Protein AF-A0A7Y4VTN0-F1 (afdb_monomer_lite)

pLDDT: mean 82.16, std 18.13, range [35.09, 95.88]

Sequence (78 aa):
MIIQNNFAVKDETDSLENLIEEISVSLGGVLSHERIAQVVTEIASDYQNATVTSFVPIFIQRYAHERLGKEIQHNKAR

Secondary s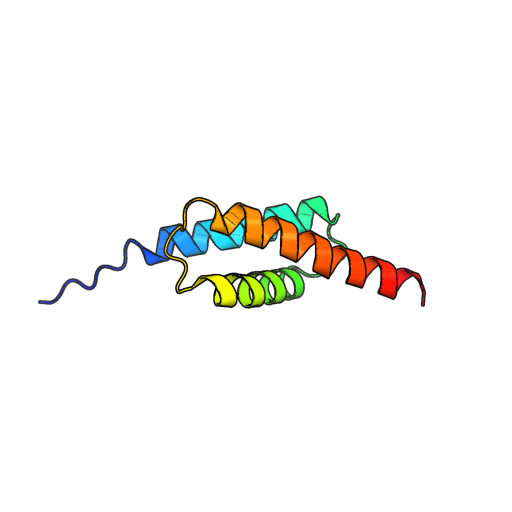tructure (DSSP, 8-state):
------SHHHHHHHHHHHHHHHHHHHTTT-S-HHHHHHHHHHHHHHTTT-S--TTHHHHHHHHHHHHHHHHHHHHHT-

Radius of gyration: 14.81 Å; chains: 1; bounding box: 28×38×44 Å

Foldseek 3Di:
DDPPPPPPVVVVVVLLLVLLVVLCVVVVVPDDSVVLSVQLVVQVVVCPPPPDCPCSSVVSSVVSCVVVVVVVVVVVVD

Structure (mmCIF, N/CA/C/O backbone):
data_AF-A0A7Y4VTN0-F1
#
_entry.id   AF-A0A7Y4VTN0-F1
#
loop_
_atom_site.group_PDB
_atom_site.id
_atom_site.type_symbol
_atom_site.label_atom_id
_atom_site.label_alt_id
_atom_site.label_comp_id
_atom_site.label_asym_id
_atom_site.label_entity_id
_atom_site.label_seq_id
_atom_site.pdbx_PDB_ins_code
_atom_site.Cartn_x
_atom_site.Cartn_y
_atom_site.Cartn_z
_atom_site.occupancy
_atom_site.B_iso_or_equiv
_atom_site.auth_seq_id
_atom_site.auth_comp_id
_atom_site.auth_asym_id
_atom_site.auth_atom_id
_atom_site.pdbx_PDB_model_num
ATOM 1 N N . MET A 1 1 ? -13.520 28.457 22.726 1.00 36.88 1 MET A N 1
ATOM 2 C CA . MET A 1 1 ? -12.265 28.205 21.992 1.00 36.88 1 MET A CA 1
ATOM 3 C C . MET A 1 1 ? -12.136 26.697 21.858 1.00 36.88 1 MET A C 1
ATOM 5 O O . MET A 1 1 ? -11.837 26.040 22.843 1.00 36.88 1 MET A O 1
ATOM 9 N N . ILE A 1 2 ? -12.531 26.138 20.713 1.00 35.09 2 ILE A N 1
ATOM 10 C CA . ILE A 1 2 ? -12.460 24.690 20.481 1.00 35.09 2 ILE A CA 1
ATOM 11 C C . ILE A 1 2 ? -11.043 24.413 19.990 1.00 35.09 2 ILE A C 1
ATOM 13 O O . ILE A 1 2 ? -10.692 24.802 18.880 1.00 35.09 2 ILE A O 1
ATOM 17 N N . ILE A 1 3 ? -10.217 23.810 20.842 1.00 45.06 3 ILE A N 1
ATOM 18 C CA . ILE A 1 3 ? -8.946 23.231 20.411 1.00 45.06 3 ILE A CA 1
ATOM 19 C C . ILE A 1 3 ? -9.330 21.989 19.608 1.00 45.06 3 ILE A C 1
ATOM 21 O O . ILE A 1 3 ? -9.775 20.991 20.171 1.00 45.06 3 ILE A O 1
ATOM 25 N N . GLN A 1 4 ? -9.261 22.088 18.282 1.00 44.62 4 GLN A N 1
ATOM 26 C CA . GLN A 1 4 ? -9.390 20.927 17.412 1.00 44.62 4 GLN A CA 1
ATOM 27 C C . GLN A 1 4 ? -8.182 20.019 17.672 1.00 44.62 4 GLN A C 1
ATOM 29 O O . GLN A 1 4 ? -7.034 20.430 17.510 1.00 44.62 4 GLN A O 1
ATOM 34 N N . ASN A 1 5 ? -8.457 18.801 18.143 1.00 42.25 5 ASN A N 1
ATOM 35 C CA . ASN A 1 5 ? -7.482 17.732 18.334 1.00 42.25 5 ASN A CA 1
ATOM 36 C C . ASN A 1 5 ? -6.841 17.371 16.985 1.00 42.25 5 ASN A C 1
ATOM 38 O O . ASN A 1 5 ? -7.344 16.524 16.255 1.00 42.25 5 ASN A O 1
ATOM 42 N N . ASN A 1 6 ? -5.713 18.006 16.675 1.00 39.84 6 ASN A N 1
ATOM 43 C CA . ASN A 1 6 ? -4.928 17.774 15.461 1.00 39.84 6 ASN A CA 1
ATOM 44 C C . ASN A 1 6 ? -3.774 16.772 15.674 1.00 39.84 6 ASN A C 1
ATOM 46 O O . ASN A 1 6 ? -2.860 16.704 14.858 1.00 39.84 6 ASN A O 1
ATOM 50 N N . PHE A 1 7 ? -3.768 16.039 16.795 1.00 37.16 7 PHE A N 1
ATOM 51 C CA . PHE A 1 7 ? -2.625 15.213 17.208 1.00 37.16 7 PHE A CA 1
ATOM 52 C C . PHE A 1 7 ? -2.708 13.750 16.733 1.00 37.16 7 PHE A C 1
ATOM 54 O O . PHE A 1 7 ? -1.672 13.138 16.527 1.00 37.16 7 PHE A O 1
ATOM 61 N N . ALA A 1 8 ? -3.909 13.205 16.494 1.00 41.75 8 ALA A N 1
ATOM 62 C CA . ALA A 1 8 ? -4.080 11.806 16.068 1.00 41.75 8 ALA A CA 1
ATOM 63 C C . ALA A 1 8 ? -3.832 11.582 14.564 1.00 41.75 8 ALA A C 1
ATOM 65 O O . ALA A 1 8 ? -3.353 10.529 14.168 1.00 41.75 8 ALA A O 1
ATOM 66 N N . VAL A 1 9 ? -4.104 12.590 13.728 1.00 45.50 9 VAL A N 1
ATOM 67 C CA . VAL A 1 9 ? -3.956 12.473 12.264 1.00 45.50 9 VAL A CA 1
ATOM 68 C C . VAL A 1 9 ? -2.487 12.350 11.856 1.00 45.50 9 VAL A C 1
ATOM 70 O O . VAL A 1 9 ? -2.176 11.662 10.894 1.00 45.50 9 VAL A O 1
ATOM 73 N N . LYS A 1 10 ? -1.582 12.992 12.607 1.00 44.41 10 LYS A N 1
ATOM 74 C CA . LYS A 1 10 ? -0.148 13.036 12.295 1.00 44.41 10 LYS A CA 1
ATOM 75 C C . LYS A 1 10 ? 0.519 11.660 12.407 1.00 44.41 10 LYS A C 1
ATOM 77 O O . LYS A 1 10 ? 1.301 11.301 11.538 1.00 44.41 10 LYS A O 1
ATOM 82 N N . ASP A 1 11 ? 0.145 10.897 13.434 1.00 57.56 11 ASP A N 1
ATOM 83 C CA . ASP A 1 11 ? 0.677 9.556 13.719 1.00 57.56 11 ASP A CA 1
ATOM 84 C C . ASP A 1 11 ? 0.271 8.548 12.624 1.00 57.56 11 ASP A C 1
ATOM 86 O O . ASP A 1 11 ? 1.073 7.743 12.156 1.00 57.56 11 ASP A O 1
ATOM 90 N N . GLU A 1 12 ? -0.970 8.649 12.136 1.00 58.62 12 GLU A N 1
ATOM 91 C CA . GLU A 1 12 ? -1.479 7.782 11.067 1.00 58.62 12 GLU A CA 1
ATOM 92 C C . GLU A 1 12 ? -0.893 8.132 9.690 1.00 58.62 12 GLU A C 1
ATOM 94 O O . GLU A 1 12 ? -0.572 7.227 8.916 1.00 58.62 12 GLU A O 1
ATOM 99 N N . THR A 1 13 ? -0.696 9.421 9.378 1.00 61.12 13 THR A N 1
ATOM 100 C CA . THR A 1 13 ? -0.036 9.834 8.125 1.00 61.12 13 THR A CA 1
ATOM 101 C C . THR A 1 13 ? 1.441 9.462 8.093 1.00 61.12 13 THR A C 1
ATOM 103 O O . THR A 1 13 ? 1.910 8.978 7.065 1.00 61.12 13 THR A O 1
ATOM 106 N N . ASP A 1 14 ? 2.158 9.615 9.211 1.00 69.69 14 ASP A N 1
ATOM 107 C CA . ASP A 1 14 ? 3.561 9.201 9.305 1.00 69.69 14 ASP A CA 1
ATOM 108 C C . ASP A 1 14 ? 3.672 7.665 9.188 1.00 69.69 14 ASP A C 1
ATOM 110 O O . ASP A 1 14 ? 4.591 7.145 8.555 1.00 69.69 14 ASP A O 1
ATOM 114 N N . SER A 1 15 ? 2.693 6.919 9.718 1.00 77.75 15 SER A N 1
ATOM 115 C CA . SER A 1 15 ? 2.625 5.458 9.582 1.00 77.75 15 SER A CA 1
ATOM 116 C C . SER A 1 15 ? 2.383 4.993 8.139 1.00 77.75 15 SER A C 1
ATOM 118 O O . SER A 1 15 ? 2.997 4.014 7.712 1.00 77.75 15 SER A O 1
ATOM 120 N N . LEU A 1 16 ? 1.526 5.684 7.382 1.00 82.25 16 LEU A N 1
ATOM 121 C CA . LEU A 1 16 ? 1.250 5.371 5.976 1.00 82.25 16 LEU A CA 1
ATOM 122 C C . LEU A 1 16 ? 2.434 5.697 5.063 1.00 82.25 16 LEU A C 1
ATOM 124 O O . LEU A 1 16 ? 2.766 4.886 4.202 1.00 82.25 16 LEU A O 1
ATOM 128 N N . GLU A 1 17 ? 3.092 6.838 5.265 1.00 87.81 17 GLU A N 1
ATOM 129 C CA . GLU A 1 17 ? 4.261 7.224 4.466 1.00 87.81 17 GLU A CA 1
ATOM 130 C C . GLU A 1 17 ? 5.420 6.236 4.665 1.00 87.81 17 GLU A C 1
ATOM 132 O O . GLU A 1 17 ? 6.011 5.764 3.692 1.00 87.81 17 GLU A O 1
ATOM 137 N N . ASN A 1 18 ? 5.676 5.828 5.916 1.00 90.00 18 ASN A N 1
ATOM 138 C CA . ASN A 1 18 ? 6.659 4.786 6.224 1.00 90.00 18 ASN A CA 1
ATOM 139 C C . ASN A 1 18 ? 6.312 3.458 5.533 1.00 90.00 18 ASN A C 1
ATOM 141 O O . ASN A 1 18 ? 7.190 2.798 4.980 1.00 90.00 18 ASN A O 1
ATOM 145 N N . LEU A 1 19 ? 5.030 3.083 5.511 1.00 90.50 19 LEU A N 1
ATOM 146 C CA . LEU A 1 19 ? 4.577 1.865 4.843 1.00 90.50 19 LEU A CA 1
ATOM 147 C C . LEU A 1 19 ? 4.783 1.924 3.320 1.00 90.50 19 LEU A C 1
ATOM 149 O O . LEU A 1 19 ? 5.181 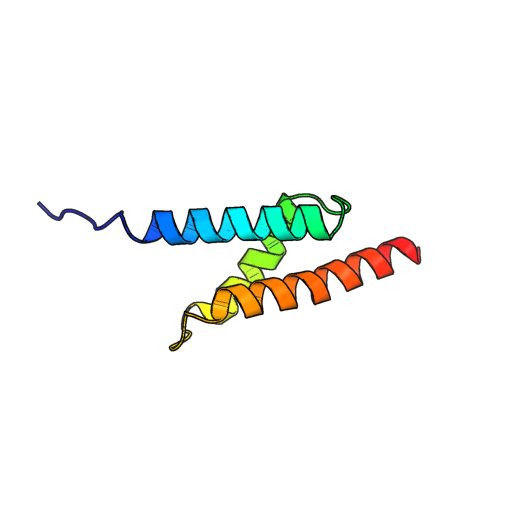0.930 2.711 1.00 90.50 19 LEU A O 1
ATOM 153 N N . ILE A 1 20 ? 4.525 3.077 2.696 1.00 93.56 20 ILE A N 1
ATOM 154 C CA . ILE A 1 20 ? 4.753 3.288 1.260 1.00 93.56 20 ILE A CA 1
ATOM 155 C C . ILE A 1 20 ? 6.246 3.143 0.939 1.00 93.56 20 ILE A C 1
ATOM 157 O O . ILE A 1 20 ? 6.592 2.438 -0.013 1.00 93.56 20 ILE A O 1
ATOM 161 N N . GLU A 1 21 ? 7.121 3.742 1.749 1.00 93.25 21 GLU A N 1
ATOM 162 C CA . GLU A 1 21 ? 8.575 3.637 1.589 1.00 93.25 21 GLU A CA 1
ATOM 163 C C . GLU A 1 21 ? 9.062 2.186 1.739 1.00 93.25 21 GLU A C 1
ATOM 165 O O . GLU A 1 21 ? 9.801 1.684 0.889 1.00 93.25 21 GLU A O 1
ATOM 170 N N . GLU A 1 22 ? 8.592 1.458 2.758 1.00 92.62 22 GLU A N 1
ATOM 171 C CA . GLU A 1 22 ? 8.922 0.039 2.950 1.00 92.62 22 GLU A CA 1
ATOM 172 C C . GLU A 1 22 ? 8.532 -0.818 1.738 1.00 92.62 22 GLU A C 1
ATOM 174 O O . GLU A 1 22 ? 9.320 -1.647 1.264 1.00 92.62 22 GLU A O 1
ATOM 179 N N . ILE A 1 23 ? 7.324 -0.607 1.206 1.00 93.44 23 ILE A N 1
ATOM 180 C CA . ILE A 1 23 ? 6.836 -1.319 0.020 1.00 93.44 23 ILE A CA 1
ATOM 181 C C . ILE A 1 23 ? 7.685 -0.950 -1.203 1.00 93.44 23 ILE A C 1
ATOM 183 O O . ILE A 1 23 ? 8.061 -1.838 -1.972 1.00 93.44 23 ILE A O 1
ATOM 187 N N . SER A 1 24 ? 8.023 0.330 -1.376 1.00 94.12 24 SER A N 1
ATOM 188 C CA . SER A 1 24 ? 8.871 0.822 -2.469 1.00 94.12 24 SER A CA 1
ATOM 189 C C . SER A 1 24 ? 10.239 0.140 -2.481 1.00 94.12 24 SER A C 1
ATOM 191 O O . SER A 1 24 ? 10.645 -0.434 -3.501 1.00 94.12 24 SER A O 1
ATOM 193 N N . VAL A 1 25 ? 10.909 0.100 -1.325 1.00 93.62 25 VAL A N 1
ATOM 194 C CA . VAL A 1 25 ? 12.203 -0.571 -1.150 1.00 93.62 25 VAL A CA 1
ATOM 195 C C . VAL A 1 25 ? 12.083 -2.071 -1.416 1.00 93.62 25 VAL A C 1
ATOM 197 O O . VAL A 1 25 ? 12.887 -2.637 -2.158 1.00 93.62 25 VAL A O 1
ATOM 200 N N . SER A 1 26 ? 11.063 -2.727 -0.861 1.00 91.62 26 SER A N 1
ATOM 201 C CA . SER A 1 26 ? 10.867 -4.171 -1.020 1.00 91.62 26 SER A CA 1
ATOM 202 C C . SER A 1 26 ? 10.546 -4.577 -2.468 1.00 91.62 26 SER A C 1
ATOM 204 O O . SER A 1 26 ? 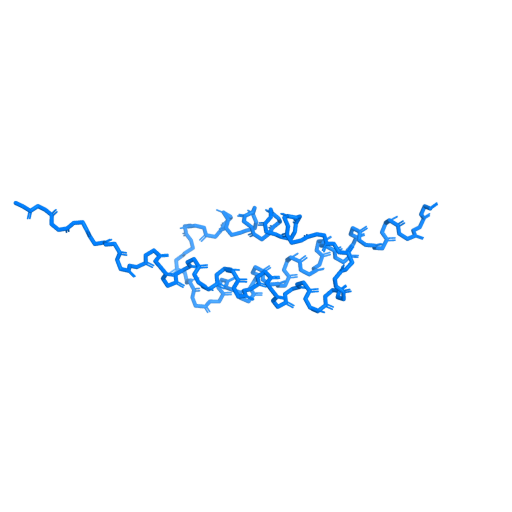10.980 -5.638 -2.924 1.00 91.62 26 SER A O 1
ATOM 206 N N . LEU A 1 27 ? 9.860 -3.720 -3.231 1.00 90.81 27 LEU A N 1
ATOM 207 C CA . LEU A 1 27 ? 9.616 -3.910 -4.665 1.00 90.81 27 LEU A CA 1
ATOM 208 C C . LEU A 1 27 ? 10.803 -3.486 -5.549 1.00 90.81 27 LEU A C 1
ATOM 210 O O . LEU A 1 27 ? 10.715 -3.587 -6.774 1.00 90.81 27 LEU A O 1
ATOM 214 N N . GLY A 1 28 ? 11.911 -3.030 -4.957 1.00 89.56 28 GLY A N 1
ATOM 215 C CA . GLY A 1 28 ? 13.128 -2.637 -5.665 1.00 89.56 28 GLY A CA 1
ATOM 216 C C . GLY A 1 28 ? 12.990 -1.347 -6.476 1.00 89.56 28 GLY A C 1
ATOM 217 O O . GLY A 1 28 ? 13.679 -1.200 -7.483 1.00 89.56 28 GLY A O 1
ATOM 218 N N . GLY A 1 29 ? 12.075 -0.448 -6.095 1.00 86.88 29 GLY A N 1
ATOM 219 C CA . GLY A 1 29 ? 11.870 0.839 -6.771 1.00 86.88 29 GLY A CA 1
ATOM 220 C C . GLY A 1 29 ? 11.344 0.734 -8.209 1.00 86.88 29 GLY A C 1
ATOM 221 O O . GLY A 1 2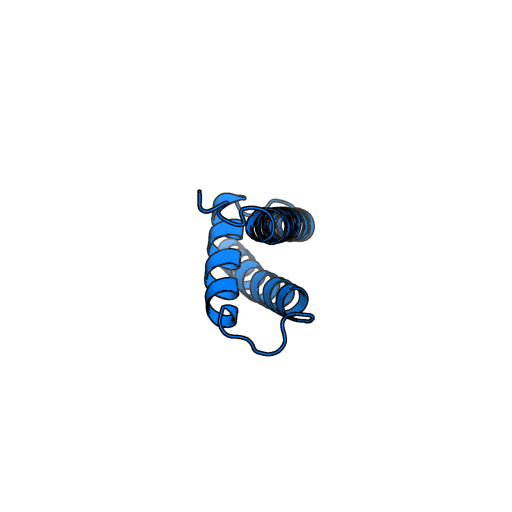9 ? 11.501 1.662 -8.996 1.00 86.88 29 GLY A O 1
ATOM 222 N N . VAL A 1 30 ? 10.748 -0.404 -8.582 1.00 90.81 30 VAL A N 1
ATOM 223 C CA . VAL A 1 30 ? 10.248 -0.654 -9.949 1.00 90.81 30 VAL A CA 1
ATOM 224 C C . VAL A 1 30 ? 9.028 0.210 -10.289 1.00 90.81 30 VAL A C 1
ATOM 226 O O . VAL A 1 30 ? 8.801 0.530 -11.455 1.00 90.81 30 VAL A O 1
ATOM 229 N N . LEU A 1 31 ? 8.230 0.569 -9.283 1.00 91.75 31 LEU A N 1
ATOM 230 C CA . LEU A 1 31 ? 7.045 1.414 -9.422 1.00 91.75 31 LEU A CA 1
ATOM 231 C C . LEU A 1 31 ? 7.303 2.781 -8.788 1.00 91.75 31 LEU A C 1
ATOM 233 O O . LEU A 1 31 ? 8.075 2.890 -7.838 1.00 91.75 31 LEU A O 1
ATOM 237 N N . SER A 1 32 ? 6.642 3.820 -9.303 1.00 93.50 32 SER A N 1
ATOM 238 C CA . SER A 1 32 ? 6.734 5.158 -8.720 1.00 93.50 32 SER A CA 1
ATOM 239 C C . SER A 1 32 ? 6.082 5.205 -7.338 1.00 93.50 32 SER A C 1
ATOM 241 O O . SER A 1 32 ? 5.079 4.533 -7.087 1.00 93.50 32 SER A O 1
ATOM 243 N N . HIS A 1 33 ? 6.610 6.066 -6.466 1.00 92.75 33 HIS A N 1
ATOM 244 C CA . HIS A 1 33 ? 6.052 6.306 -5.131 1.00 92.75 33 HIS A CA 1
ATOM 245 C C . HIS A 1 33 ? 4.568 6.676 -5.184 1.00 92.75 33 HIS A C 1
ATOM 247 O O . HIS A 1 33 ? 3.766 6.132 -4.439 1.00 92.75 33 HIS A O 1
ATOM 253 N N . GLU A 1 34 ? 4.182 7.522 -6.144 1.00 94.06 34 GLU A N 1
ATOM 254 C CA . GLU A 1 34 ? 2.789 7.917 -6.384 1.00 94.06 34 GLU A CA 1
ATOM 255 C C . GLU A 1 34 ? 1.879 6.710 -6.648 1.00 94.06 34 GLU A C 1
ATOM 257 O O . GLU A 1 34 ? 0.785 6.616 -6.090 1.00 94.06 34 GLU A O 1
ATOM 262 N N . ARG A 1 35 ? 2.339 5.743 -7.454 1.00 94.62 35 ARG A N 1
ATOM 263 C CA . ARG A 1 3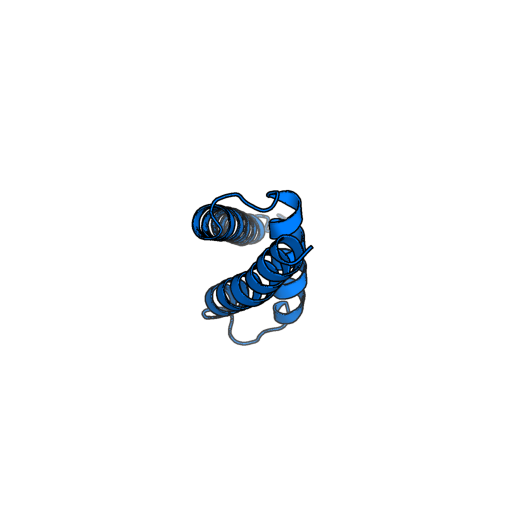5 ? 1.555 4.544 -7.761 1.00 94.62 35 ARG A CA 1
ATOM 264 C C . ARG A 1 35 ? 1.382 3.657 -6.531 1.00 94.62 35 ARG A C 1
ATOM 266 O O . ARG A 1 35 ? 0.301 3.107 -6.318 1.00 94.62 35 ARG A O 1
ATOM 273 N N . ILE A 1 36 ? 2.434 3.524 -5.729 1.00 95.56 36 ILE A N 1
ATOM 274 C CA . ILE A 1 36 ? 2.401 2.756 -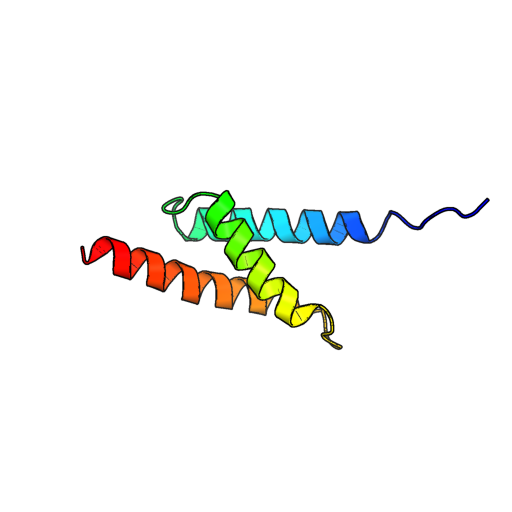4.482 1.00 95.56 36 ILE A CA 1
ATOM 275 C C . ILE A 1 36 ? 1.457 3.437 -3.487 1.00 95.56 36 ILE A C 1
ATOM 277 O O . ILE A 1 36 ? 0.552 2.781 -2.976 1.00 95.56 36 ILE A O 1
ATOM 281 N N . ALA A 1 37 ? 1.593 4.750 -3.290 1.00 95.06 37 ALA A N 1
ATOM 282 C CA . ALA A 1 37 ? 0.735 5.557 -2.427 1.00 95.06 37 ALA A CA 1
ATOM 283 C C . ALA A 1 37 ? -0.744 5.446 -2.815 1.00 95.06 37 ALA A C 1
ATOM 285 O O . ALA A 1 37 ? -1.600 5.265 -1.947 1.00 95.06 37 ALA A O 1
ATOM 286 N N . GLN A 1 38 ? -1.047 5.476 -4.116 1.00 95.31 38 GLN A N 1
ATOM 287 C CA . GLN A 1 38 ? -2.404 5.283 -4.616 1.00 95.31 38 GLN A CA 1
ATOM 288 C C . GLN A 1 38 ? -2.965 3.918 -4.192 1.00 95.31 38 GLN A C 1
ATOM 290 O O . GLN A 1 38 ? -4.055 3.847 -3.630 1.00 95.31 38 GLN A O 1
ATOM 295 N N . VAL A 1 39 ? -2.221 2.831 -4.423 1.00 95.62 39 VAL A N 1
ATOM 296 C CA . VAL A 1 39 ? -2.678 1.475 -4.081 1.00 95.62 39 VAL A CA 1
ATOM 297 C C . VAL A 1 39 ? -2.816 1.288 -2.572 1.00 95.62 39 VAL A C 1
ATOM 299 O O . VAL A 1 39 ? -3.804 0.712 -2.121 1.00 95.62 39 VAL A O 1
ATOM 302 N N . VAL A 1 40 ? -1.862 1.790 -1.791 1.00 94.44 40 VAL A N 1
ATOM 303 C CA . VAL A 1 40 ? -1.904 1.742 -0.325 1.00 94.44 40 VAL A CA 1
ATOM 304 C C . VAL A 1 40 ? -3.121 2.503 0.207 1.00 94.44 40 VAL A C 1
ATOM 306 O O . VAL A 1 40 ? -3.842 1.970 1.046 1.00 94.44 40 VAL A O 1
ATOM 309 N N . THR A 1 41 ? -3.404 3.698 -0.320 1.00 93.12 41 THR A N 1
ATOM 310 C CA . THR A 1 41 ? -4.564 4.514 0.083 1.00 93.12 41 THR A CA 1
ATOM 311 C C . THR A 1 41 ? -5.888 3.850 -0.289 1.00 93.12 41 THR A C 1
ATOM 313 O O . THR A 1 41 ? -6.810 3.820 0.526 1.00 93.12 41 THR A O 1
ATOM 316 N N . GLU A 1 42 ? -5.983 3.274 -1.493 1.00 94.62 42 GLU A N 1
ATOM 317 C CA . GLU A 1 42 ? -7.155 2.497 -1.916 1.00 94.62 42 GLU A CA 1
ATOM 318 C C . GLU A 1 42 ? -7.429 1.353 -0.929 1.00 94.62 42 GLU A C 1
ATOM 320 O O . GLU A 1 42 ? -8.544 1.231 -0.432 1.00 94.62 42 GLU A O 1
ATOM 325 N N . ILE A 1 43 ? -6.406 0.567 -0.577 1.00 94.25 43 ILE A N 1
ATOM 326 C CA . ILE A 1 43 ? -6.552 -0.554 0.363 1.00 94.25 43 ILE A CA 1
ATOM 327 C C . ILE A 1 43 ? -6.885 -0.050 1.773 1.00 94.25 43 ILE A C 1
ATOM 329 O O . ILE A 1 43 ? -7.753 -0.611 2.433 1.00 94.25 43 ILE A O 1
ATOM 333 N N . ALA A 1 44 ? -6.235 1.014 2.249 1.00 91.50 44 ALA A N 1
ATOM 334 C CA . ALA A 1 44 ? -6.503 1.586 3.568 1.00 91.50 44 ALA A CA 1
ATOM 335 C C . ALA A 1 44 ? -7.964 2.044 3.720 1.00 91.50 44 ALA A C 1
ATOM 337 O O . ALA A 1 44 ? -8.547 1.896 4.796 1.00 91.50 44 ALA A O 1
ATOM 338 N N . SER A 1 45 ? -8.579 2.533 2.637 1.00 91.50 45 SER A N 1
ATOM 339 C CA . SER A 1 45 ? -9.982 2.963 2.636 1.00 91.50 45 SER A CA 1
ATOM 340 C C . SER A 1 45 ? -10.967 1.826 2.949 1.00 91.50 45 SER A C 1
ATOM 342 O O . SER A 1 45 ? -11.993 2.070 3.590 1.00 91.50 45 SER A O 1
ATOM 344 N N . ASP A 1 46 ? -10.615 0.576 2.623 1.00 92.06 46 ASP A N 1
ATOM 345 C CA . ASP A 1 46 ? -11.414 -0.608 2.963 1.00 92.06 46 ASP A CA 1
ATOM 346 C C . ASP A 1 46 ? -11.425 -0.888 4.478 1.00 92.06 46 ASP A C 1
ATOM 348 O O . ASP A 1 46 ? -12.344 -1.527 4.997 1.00 92.06 46 ASP A O 1
ATOM 352 N N . TYR A 1 47 ? -10.431 -0.377 5.213 1.00 89.06 47 TYR A N 1
ATOM 353 C CA . TYR A 1 47 ? -10.259 -0.590 6.652 1.00 89.06 47 TYR A CA 1
ATOM 354 C C . TYR A 1 47 ? -10.659 0.610 7.516 1.00 89.06 47 TYR A C 1
ATOM 356 O O . TYR A 1 47 ? -10.557 0.523 8.739 1.00 89.06 47 TYR A O 1
ATOM 364 N N . GLN A 1 48 ? -11.178 1.696 6.933 1.00 87.12 48 GLN A N 1
ATOM 365 C CA . GLN A 1 48 ? -11.522 2.924 7.672 1.00 87.12 48 GLN A CA 1
ATOM 366 C C . GLN A 1 48 ? -12.513 2.704 8.836 1.00 87.12 48 GLN A C 1
ATOM 368 O O . GLN A 1 48 ? -12.515 3.453 9.806 1.00 87.12 48 GLN A O 1
ATOM 373 N N . ASN A 1 49 ? -13.350 1.662 8.747 1.00 87.81 49 ASN A N 1
ATOM 374 C CA . ASN A 1 49 ? -14.354 1.305 9.758 1.00 87.81 49 ASN A CA 1
ATOM 375 C C . ASN A 1 49 ? -13.992 0.019 10.525 1.00 87.81 49 ASN A C 1
ATOM 377 O O . ASN A 1 49 ? -14.857 -0.592 11.158 1.00 87.81 49 ASN A O 1
ATOM 381 N N . ALA A 1 50 ? -12.744 -0.448 10.434 1.00 87.25 50 ALA A N 1
ATOM 382 C CA . ALA A 1 50 ? -12.316 -1.670 11.097 1.00 87.25 50 ALA A CA 1
ATOM 383 C C . ALA A 1 50 ? -12.366 -1.505 12.623 1.00 87.25 50 ALA A C 1
ATOM 385 O O . ALA A 1 50 ? -11.735 -0.622 13.195 1.00 87.25 50 ALA A O 1
ATOM 386 N N . THR A 1 51 ? -13.081 -2.403 13.305 1.00 87.00 51 THR A N 1
ATOM 387 C CA . THR A 1 51 ? -13.159 -2.401 14.776 1.00 87.00 51 THR A CA 1
ATOM 388 C C . THR A 1 51 ? -11.821 -2.764 15.431 1.00 87.00 51 THR A C 1
ATOM 390 O O . THR A 1 51 ? -11.551 -2.353 16.554 1.00 87.00 51 THR A O 1
ATOM 393 N N . VAL A 1 52 ? -10.974 -3.531 14.735 1.00 87.75 52 VAL A N 1
ATOM 394 C CA . VAL A 1 52 ? -9.640 -3.933 15.201 1.00 87.75 52 VAL A CA 1
ATOM 395 C C . VAL A 1 52 ? -8.589 -3.300 14.296 1.00 87.75 52 VAL A C 1
ATOM 397 O O . VAL A 1 52 ? -8.394 -3.748 13.169 1.00 87.75 52 VAL A O 1
ATOM 400 N N . THR A 1 53 ? -7.895 -2.278 14.798 1.00 85.75 53 THR A N 1
ATOM 401 C CA . THR A 1 53 ? -6.920 -1.491 14.022 1.00 85.75 53 THR A CA 1
ATOM 402 C C . THR A 1 53 ? -5.483 -2.003 14.140 1.00 85.75 53 THR A C 1
ATOM 404 O O . THR A 1 53 ? -4.683 -1.786 13.237 1.00 85.75 53 THR A O 1
ATOM 407 N N . SER A 1 54 ? -5.150 -2.763 15.190 1.00 86.00 54 SER A N 1
ATOM 408 C CA . SER A 1 54 ? -3.773 -3.215 15.471 1.00 86.00 54 SER A CA 1
ATOM 409 C C . SER A 1 54 ? -3.141 -4.082 14.373 1.00 86.00 54 SER A C 1
ATOM 411 O O . SER A 1 54 ? -1.921 -4.161 14.289 1.00 86.00 54 SER A O 1
ATOM 413 N N . PHE A 1 55 ? -3.954 -4.735 13.538 1.00 87.00 55 PHE A N 1
ATOM 414 C CA . PHE A 1 55 ? -3.485 -5.586 12.435 1.00 87.00 55 PHE A CA 1
ATOM 415 C C . PHE A 1 55 ? -3.669 -4.949 11.054 1.00 87.00 55 PHE A C 1
ATOM 417 O O . PHE A 1 55 ? -3.207 -5.509 10.061 1.00 87.00 55 PHE A O 1
ATOM 424 N N . VAL A 1 56 ? -4.331 -3.791 10.973 1.00 89.56 56 VAL A N 1
ATOM 425 C CA . VAL A 1 56 ? -4.629 -3.115 9.703 1.00 89.56 56 VAL A CA 1
ATOM 426 C C . VAL A 1 56 ? -3.359 -2.828 8.893 1.00 89.56 56 VAL A C 1
ATOM 428 O O . VAL A 1 56 ? -3.349 -3.192 7.717 1.00 89.56 56 VAL A O 1
ATOM 431 N N . PRO A 1 57 ? -2.254 -2.316 9.477 1.00 88.69 57 PRO A N 1
ATOM 432 C CA . PRO A 1 57 ? -1.023 -2.084 8.719 1.00 88.69 57 PRO A CA 1
ATOM 433 C C . PRO A 1 57 ? -0.474 -3.350 8.045 1.00 88.69 57 PRO A C 1
ATOM 435 O O . PRO A 1 57 ? -0.098 -3.316 6.877 1.00 88.69 57 PRO A O 1
ATOM 438 N N . ILE A 1 58 ? -0.510 -4.494 8.741 1.00 90.31 58 ILE A N 1
ATOM 439 C CA . ILE A 1 58 ? -0.026 -5.785 8.223 1.00 90.31 58 ILE A CA 1
ATOM 440 C C . ILE A 1 58 ? -0.868 -6.234 7.023 1.00 90.31 58 ILE A C 1
ATOM 442 O O . ILE A 1 58 ? -0.336 -6.737 6.030 1.00 90.31 58 ILE A O 1
ATOM 446 N N . PHE A 1 59 ? -2.189 -6.049 7.095 1.00 92.00 59 PHE A N 1
ATOM 447 C CA . PHE A 1 59 ? -3.078 -6.376 5.983 1.00 92.00 59 PHE A CA 1
ATOM 448 C C . PHE A 1 59 ? -2.847 -5.460 4.786 1.00 92.00 59 PHE A C 1
ATOM 450 O O . PHE A 1 59 ? -2.700 -5.966 3.673 1.00 92.00 59 PHE A O 1
ATOM 457 N N . ILE A 1 60 ? -2.754 -4.146 5.010 1.00 92.75 60 ILE A N 1
ATOM 458 C CA . ILE A 1 60 ? -2.479 -3.177 3.944 1.00 92.75 60 ILE A CA 1
ATOM 459 C C . ILE A 1 60 ? -1.162 -3.529 3.246 1.00 92.75 60 ILE A C 1
ATOM 461 O O . ILE A 1 60 ? -1.141 -3.654 2.022 1.00 92.75 60 ILE A O 1
ATOM 465 N N . GLN A 1 61 ? -0.095 -3.778 4.013 1.00 93.19 61 GLN A N 1
ATOM 466 C CA . GLN A 1 61 ? 1.213 -4.162 3.483 1.00 93.19 61 GLN A CA 1
ATOM 467 C C . GLN A 1 61 ? 1.117 -5.397 2.585 1.00 93.19 61 GLN A C 1
ATOM 469 O O . GLN A 1 61 ? 1.551 -5.380 1.431 1.00 93.19 61 GLN A O 1
ATOM 474 N N . ARG A 1 62 ? 0.501 -6.472 3.090 1.00 95.25 62 ARG A N 1
ATOM 475 C CA . ARG A 1 62 ? 0.366 -7.731 2.354 1.00 95.25 62 ARG A CA 1
ATOM 476 C C . ARG A 1 62 ? -0.421 -7.554 1.056 1.00 95.25 62 ARG A C 1
ATOM 478 O O . ARG A 1 62 ? 0.029 -8.014 0.007 1.00 95.25 62 ARG A O 1
ATOM 485 N N . TYR A 1 63 ? -1.571 -6.886 1.108 1.00 95.69 63 TYR A N 1
ATOM 486 C CA . TYR A 1 63 ? -2.400 -6.687 -0.080 1.00 95.69 63 TYR A CA 1
ATOM 487 C C . TYR A 1 63 ? -1.734 -5.775 -1.108 1.00 95.69 63 TYR A C 1
ATOM 489 O O . TYR A 1 63 ? -1.818 -6.053 -2.308 1.00 95.69 63 TYR A O 1
ATOM 497 N N . ALA A 1 64 ? -1.026 -4.736 -0.663 1.00 95.88 64 ALA A N 1
ATOM 498 C CA . ALA A 1 64 ? -0.263 -3.872 -1.551 1.00 95.88 64 ALA A CA 1
ATOM 499 C C . ALA A 1 64 ? 0.827 -4.671 -2.281 1.00 95.88 64 ALA A C 1
ATOM 501 O O . ALA A 1 64 ? 0.901 -4.614 -3.509 1.00 95.88 64 ALA A O 1
ATOM 502 N N . HIS A 1 65 ? 1.596 -5.501 -1.567 1.00 94.94 65 HIS A N 1
ATOM 503 C CA . HIS A 1 65 ? 2.598 -6.383 -2.175 1.00 94.94 65 HIS A CA 1
ATOM 504 C C . HIS A 1 65 ? 2.008 -7.354 -3.196 1.00 94.94 65 HIS A C 1
ATOM 506 O O . HIS A 1 65 ? 2.544 -7.495 -4.297 1.00 94.94 65 HIS A O 1
ATOM 512 N N . GLU A 1 66 ? 0.902 -8.018 -2.862 1.00 95.75 66 GLU A N 1
ATOM 513 C CA . GLU A 1 66 ? 0.258 -8.966 -3.771 1.00 95.75 66 GLU A CA 1
ATOM 514 C C . GLU A 1 66 ? -0.260 -8.274 -5.043 1.00 95.75 66 GLU A C 1
ATOM 516 O O . GLU A 1 66 ? -0.108 -8.807 -6.146 1.00 95.75 66 GLU A O 1
ATOM 521 N N . ARG A 1 67 ? -0.857 -7.082 -4.914 1.00 95.38 67 ARG A N 1
ATOM 522 C CA . ARG A 1 67 ? -1.419 -6.328 -6.044 1.00 95.38 67 ARG A CA 1
ATOM 523 C C . ARG A 1 67 ? -0.327 -5.733 -6.933 1.00 95.38 67 ARG A C 1
ATOM 525 O O . ARG A 1 67 ? -0.340 -5.964 -8.142 1.00 95.38 67 ARG A O 1
ATOM 532 N N . LEU A 1 68 ? 0.638 -5.031 -6.343 1.00 95.50 68 LEU A N 1
ATOM 533 C CA . LEU A 1 68 ? 1.747 -4.396 -7.062 1.00 95.50 68 LEU A CA 1
ATOM 534 C C . LEU A 1 68 ? 2.705 -5.438 -7.660 1.00 95.50 68 LEU A C 1
ATOM 536 O O . LEU A 1 68 ? 3.186 -5.275 -8.780 1.00 95.50 68 LEU A O 1
ATOM 540 N N . GLY A 1 69 ? 2.927 -6.561 -6.970 1.00 93.06 69 GLY A N 1
ATOM 541 C CA . GLY A 1 69 ? 3.728 -7.672 -7.484 1.00 93.06 69 GLY A CA 1
ATOM 542 C C . GLY A 1 69 ? 3.145 -8.279 -8.764 1.00 93.06 69 GLY A C 1
ATOM 543 O O . GLY A 1 69 ? 3.884 -8.535 -9.717 1.00 93.06 69 GLY A O 1
ATOM 544 N N . LYS A 1 70 ? 1.816 -8.446 -8.833 1.00 92.81 70 LYS A N 1
ATOM 545 C CA . LYS A 1 70 ? 1.122 -8.888 -10.058 1.00 92.81 70 LYS A CA 1
ATOM 546 C C . LYS A 1 70 ? 1.239 -7.862 -11.188 1.00 92.81 70 LYS A C 1
ATOM 548 O O . LYS A 1 70 ? 1.439 -8.255 -12.334 1.00 92.81 70 LYS A O 1
ATOM 553 N N . GLU A 1 71 ? 1.151 -6.569 -10.874 1.00 91.56 71 GLU A N 1
ATOM 554 C CA . GLU A 1 71 ? 1.320 -5.478 -11.847 1.00 91.56 71 GLU A CA 1
ATOM 555 C C . GLU A 1 71 ? 2.725 -5.500 -12.474 1.00 91.56 71 GLU A C 1
ATOM 557 O O . GLU A 1 71 ? 2.863 -5.483 -13.698 1.00 91.56 71 GLU A O 1
ATOM 562 N N . ILE A 1 72 ? 3.769 -5.665 -11.653 1.00 90.38 72 ILE A N 1
ATOM 563 C CA . ILE A 1 72 ? 5.157 -5.796 -12.123 1.00 90.38 72 ILE A CA 1
ATOM 564 C C . ILE A 1 72 ? 5.328 -7.032 -13.014 1.00 90.38 72 ILE A C 1
ATOM 566 O O . ILE A 1 72 ? 5.968 -6.955 -14.063 1.00 90.38 72 ILE A O 1
ATOM 570 N N . GLN A 1 73 ? 4.768 -8.178 -12.618 1.00 89.31 73 GLN A N 1
ATOM 571 C CA . GLN A 1 73 ? 4.837 -9.403 -13.421 1.00 89.31 73 GLN A CA 1
ATOM 572 C C . GLN A 1 73 ? 4.129 -9.244 -14.772 1.00 89.31 73 GLN A C 1
ATOM 574 O O . GLN A 1 73 ? 4.660 -9.687 -15.787 1.00 89.31 73 GLN A O 1
ATOM 579 N N . HIS A 1 74 ? 2.972 -8.574 -14.803 1.00 84.44 74 HIS A N 1
ATOM 580 C CA . HIS A 1 74 ? 2.248 -8.302 -16.045 1.00 84.44 74 HIS A CA 1
ATOM 581 C C . HIS A 1 74 ? 3.033 -7.374 -16.980 1.00 84.44 74 HIS A C 1
ATOM 583 O O . HIS A 1 74 ? 3.090 -7.628 -18.181 1.00 84.44 74 HIS A O 1
ATOM 589 N N . ASN A 1 75 ? 3.683 -6.339 -16.438 1.00 75.50 75 ASN A N 1
ATOM 590 C CA . ASN A 1 75 ? 4.495 -5.406 -17.223 1.00 75.50 75 ASN A CA 1
ATOM 591 C C . ASN A 1 75 ? 5.770 -6.051 -17.789 1.00 75.50 75 ASN A C 1
ATOM 593 O O . ASN A 1 75 ? 6.226 -5.640 -18.846 1.00 75.50 75 ASN A O 1
ATOM 597 N N . LYS A 1 76 ? 6.326 -7.076 -17.127 1.00 74.31 76 LYS A N 1
ATOM 598 C CA . LYS A 1 76 ? 7.474 -7.851 -17.638 1.00 74.31 76 LYS A CA 1
ATOM 599 C C . LYS A 1 76 ? 7.113 -8.845 -18.748 1.00 74.31 76 LYS A C 1
ATOM 601 O O . LYS A 1 76 ? 8.010 -9.329 -19.428 1.00 74.31 76 LYS A O 1
ATOM 606 N N . ALA A 1 77 ? 5.837 -9.205 -18.883 1.00 64.88 77 ALA A N 1
ATOM 607 C CA . ALA A 1 77 ? 5.359 -10.172 -19.875 1.00 64.88 77 ALA A CA 1
ATOM 608 C C . ALA A 1 77 ? 4.967 -9.529 -21.221 1.00 64.88 77 ALA A C 1
ATOM 610 O O . ALA A 1 77 ? 4.530 -10.242 -22.126 1.00 64.88 77 ALA A O 1
ATOM 611 N N . ARG A 1 78 ? 5.085 -8.202 -21.335 1.00 54.38 78 ARG A N 1
ATOM 612 C CA . ARG A 1 78 ? 4.879 -7.418 -22.558 1.00 54.38 78 ARG A CA 1
ATOM 613 C C . ARG A 1 78 ? 6.220 -6.949 -23.101 1.00 54.38 78 ARG A C 1
ATOM 615 O O . ARG A 1 78 ? 6.322 -6.872 -24.343 1.00 54.38 78 ARG A O 1
#